Protein AF-A0A956R435-F1 (afdb_monomer)

Solvent-accessible surface area (backbone atoms only — not comparable to full-atom values): 6833 Å²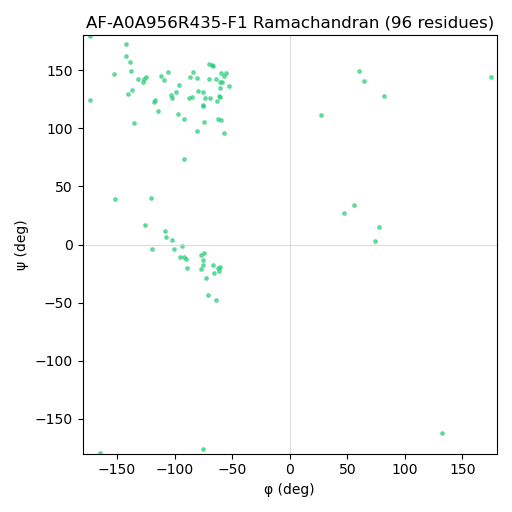 total; per-residue (Å²): 133,91,79,91,85,88,84,87,86,78,93,76,79,82,82,77,78,96,82,81,77,75,72,72,80,72,74,77,78,55,78,91,73,60,81,65,65,49,71,51,72,42,53,49,89,69,93,79,52,44,52,38,55,70,41,80,45,77,48,68,91,71,58,93,86,58,51,91,98,53,84,63,92,64,83,82,61,76,82,61,54,86,73,50,44,70,35,56,18,40,87,75,4,38,36,64,35,108

Foldseek 3Di:
DDDDDDDDDDDDDDDDDPPPDPVVVPPPPPVVPDPDKDKDFDADPDDCRQGDF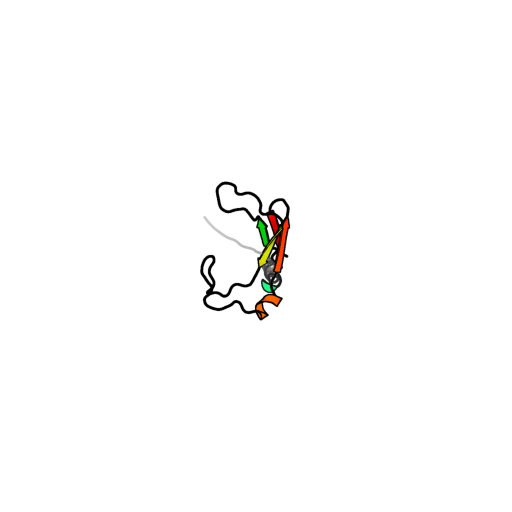FDKDKDFDDDPPDDPPDDDPDDDDPVSCVPIWIWTAHNRRMTITD

pLDDT: mean 71.31, std 19.56, range [36.41, 97.31]

Sequence (98 aa):
MVLLGQARPARAASPAPAEHEQDEQNRADDPASRRVTVRGRIREAGGSRAPVIAATVLIVDAPADVRPGKTARDPLDPSAVDWMLQAESDEDGNFAIP

Secondary structure (DSSP, 8-state):
-------------------SSSSSTTS---GGG----EEEE-B-SSS---B-TTPEEEE----TT--TTS--SSPPPGGGGGG-EEEE--TTSEEEE-

Radius of gyration: 31.27 Å; Cα contacts (8 Å, |Δi|>4): 90; chains: 1; bounding box: 58×42×89 Å

Mean predicted aligned error: 16.41 Å

Structure (mmCIF, N/CA/C/O backbone):
data_AF-A0A956R435-F1
#
_entry.id   AF-A0A956R435-F1
#
loop_
_atom_site.group_PDB
_atom_site.id
_atom_site.type_symbol
_atom_site.label_atom_id
_atom_site.label_alt_id
_atom_site.label_comp_id
_atom_site.label_asym_id
_atom_site.label_entity_id
_atom_site.label_seq_id
_atom_site.pdbx_PDB_ins_code
_atom_site.Cartn_x
_atom_site.Cartn_y
_atom_site.Cartn_z
_atom_site.occupancy
_atom_site.B_iso_or_equiv
_atom_site.auth_seq_id
_atom_site.auth_comp_id
_atom_site.auth_asym_id
_atom_site.auth_atom_id
_atom_site.pdbx_PDB_model_num
ATOM 1 N N . MET A 1 1 ? -40.392 -31.259 -75.418 1.00 36.41 1 MET A N 1
ATOM 2 C CA . MET A 1 1 ? -39.697 -31.960 -76.516 1.00 36.41 1 MET A CA 1
ATOM 3 C C . MET A 1 1 ? -38.887 -30.919 -77.279 1.00 36.41 1 MET A C 1
ATOM 5 O O . MET A 1 1 ? -39.523 -30.043 -77.836 1.00 36.41 1 MET A O 1
ATOM 9 N N . VAL A 1 2 ? -37.543 -31.039 -77.246 1.00 39.03 2 VAL A N 1
ATOM 10 C CA . VAL A 1 2 ? -36.518 -30.406 -78.129 1.00 39.03 2 VAL A CA 1
ATOM 11 C C . VAL A 1 2 ? -36.401 -28.854 -78.063 1.00 39.03 2 VAL A C 1
ATOM 13 O O . VAL A 1 2 ? -37.422 -28.191 -78.042 1.00 39.03 2 VAL A O 1
ATOM 16 N N . LEU A 1 3 ? -35.256 -28.146 -78.103 1.00 40.53 3 LEU A N 1
ATOM 17 C CA . LEU A 1 3 ? -33.801 -28.363 -77.919 1.00 40.53 3 LEU A CA 1
ATOM 18 C C . LEU A 1 3 ? -33.095 -27.015 -78.281 1.00 40.53 3 LEU A C 1
ATOM 20 O O . LEU A 1 3 ? -33.514 -26.414 -79.262 1.00 40.53 3 LEU A O 1
ATOM 24 N N . LEU A 1 4 ? -32.005 -26.630 -77.581 1.00 41.00 4 LEU A N 1
ATOM 25 C CA . LEU A 1 4 ? -30.913 -25.676 -77.964 1.00 41.00 4 LEU A CA 1
ATOM 26 C C . LEU A 1 4 ? -31.284 -24.197 -78.288 1.00 41.00 4 LEU A C 1
ATOM 28 O O . LEU A 1 4 ? -32.350 -23.903 -78.790 1.00 41.00 4 LEU A O 1
ATOM 32 N N . GLY A 1 5 ? -30.447 -23.178 -78.056 1.00 36.56 5 GLY A N 1
ATOM 33 C CA . GLY A 1 5 ? -29.001 -23.162 -77.872 1.00 36.56 5 GLY A CA 1
ATOM 34 C C . GLY A 1 5 ? -28.435 -21.786 -77.463 1.00 36.56 5 GLY A C 1
ATOM 35 O O . GLY A 1 5 ? -29.148 -20.811 -77.257 1.00 36.56 5 GLY A O 1
ATOM 36 N N . GLN A 1 6 ? -27.115 -21.808 -77.294 1.00 51.47 6 GLN A N 1
ATOM 37 C CA . GLN A 1 6 ? -26.179 -20.891 -76.632 1.00 51.47 6 GLN A CA 1
ATOM 38 C C . GLN A 1 6 ? -25.990 -19.513 -77.299 1.00 51.47 6 GLN A C 1
ATOM 40 O O . GLN A 1 6 ? -26.010 -19.437 -78.521 1.00 51.47 6 GLN A O 1
ATOM 45 N N . ALA A 1 7 ? -25.597 -18.494 -76.515 1.00 41.09 7 ALA A N 1
ATOM 46 C CA . ALA A 1 7 ? -24.311 -17.789 -76.695 1.00 41.09 7 ALA A CA 1
ATOM 47 C C . ALA A 1 7 ? -24.023 -16.767 -75.566 1.00 41.09 7 ALA A C 1
ATOM 49 O O . ALA A 1 7 ? -24.799 -15.852 -75.311 1.00 41.09 7 ALA A O 1
ATOM 50 N N . ARG A 1 8 ? -22.858 -16.931 -74.921 1.00 46.34 8 ARG A N 1
ATOM 51 C CA . ARG A 1 8 ? -22.160 -15.976 -74.032 1.00 46.34 8 ARG A CA 1
ATOM 52 C C . ARG A 1 8 ? -21.590 -14.790 -74.829 1.00 46.34 8 ARG A C 1
ATOM 54 O O . ARG A 1 8 ? -21.202 -14.973 -75.980 1.00 46.34 8 ARG A O 1
ATOM 61 N N . PRO A 1 9 ? -21.397 -13.631 -74.183 1.00 51.97 9 PRO A N 1
ATOM 62 C CA . PRO A 1 9 ? -20.034 -13.211 -73.811 1.00 51.97 9 PRO A CA 1
ATOM 63 C C . PRO A 1 9 ? -20.047 -12.519 -72.431 1.00 51.97 9 PRO A C 1
ATOM 65 O O . PRO A 1 9 ? -21.098 -12.268 -71.866 1.00 51.97 9 PRO A O 1
ATOM 68 N N . ALA A 1 10 ? -18.963 -12.153 -71.770 1.00 40.41 10 ALA A N 1
ATOM 69 C CA . ALA A 1 10 ? -17.564 -12.521 -71.787 1.00 40.41 10 ALA A CA 1
ATOM 70 C C . ALA A 1 10 ? -17.093 -12.220 -70.355 1.00 40.41 10 ALA A C 1
ATOM 72 O O . ALA A 1 10 ? -17.581 -11.312 -69.686 1.00 40.41 10 ALA A O 1
ATOM 73 N N . ARG A 1 11 ? -16.159 -13.028 -69.877 1.00 50.34 11 ARG A N 1
ATOM 74 C CA . ARG A 1 11 ? -15.494 -12.894 -68.586 1.00 50.34 11 ARG A CA 1
ATOM 75 C C . ARG A 1 11 ? -14.743 -11.557 -68.511 1.00 50.34 11 ARG A C 1
ATOM 77 O O . ARG A 1 11 ? -13.875 -11.325 -69.343 1.00 50.34 11 ARG A O 1
ATOM 84 N N . ALA A 1 12 ? -14.994 -10.756 -67.478 1.00 41.03 12 ALA A N 1
ATOM 85 C CA . ALA A 1 12 ? -14.073 -9.715 -67.029 1.00 41.03 12 ALA A CA 1
ATOM 86 C C . ALA A 1 12 ? -13.967 -9.768 -65.496 1.00 41.03 12 ALA A C 1
ATOM 88 O O . ALA A 1 12 ? -14.909 -9.452 -64.783 1.00 41.03 12 ALA A O 1
ATOM 89 N N . ALA A 1 13 ? -12.827 -10.305 -65.061 1.00 45.19 13 ALA A N 1
ATOM 90 C CA . ALA A 1 13 ? -12.134 -10.151 -63.783 1.00 45.19 13 ALA A CA 1
ATOM 91 C C . ALA A 1 13 ? -12.934 -9.805 -62.505 1.00 45.19 13 ALA A C 1
ATOM 93 O O . ALA A 1 13 ? -13.304 -8.660 -62.275 1.00 45.19 13 ALA A O 1
ATOM 94 N N . SER A 1 14 ? -13.001 -10.772 -61.583 1.00 50.41 14 SER A N 1
ATOM 95 C CA . SER A 1 14 ? -12.786 -10.474 -60.159 1.00 50.41 14 SER A CA 1
ATOM 96 C C . SER A 1 14 ? -11.311 -10.125 -59.930 1.00 50.41 14 SER A C 1
ATOM 98 O O . SER A 1 14 ? -10.436 -10.775 -60.509 1.00 50.41 14 SER A O 1
ATOM 100 N N . PRO A 1 15 ? -11.040 -9.164 -59.046 1.00 48.41 15 PRO A N 1
ATOM 101 C CA . PRO A 1 15 ? -10.247 -9.437 -57.847 1.00 48.41 15 PRO A CA 1
ATOM 102 C C . PRO A 1 15 ? -11.161 -9.238 -56.626 1.00 48.41 15 PRO A C 1
ATOM 104 O O . PRO A 1 15 ? -11.879 -8.250 -56.538 1.00 48.41 15 PRO A O 1
ATOM 107 N N . ALA A 1 16 ? -11.434 -10.311 -55.888 1.00 51.56 16 ALA A N 1
ATOM 108 C CA . ALA A 1 16 ? -10.738 -10.706 -54.658 1.00 51.56 16 ALA A CA 1
ATOM 109 C C . ALA A 1 16 ? -11.273 -9.920 -53.437 1.00 51.56 16 ALA A C 1
ATOM 111 O O . ALA A 1 16 ? -11.400 -8.699 -53.514 1.00 51.56 16 ALA A O 1
ATOM 112 N N . PRO A 1 17 ? -11.672 -10.617 -52.357 1.00 48.56 17 PRO A N 1
ATOM 113 C CA . PRO A 1 17 ? -12.291 -9.998 -51.195 1.00 48.56 17 PRO A CA 1
ATOM 114 C C . PRO A 1 17 ? -11.288 -9.094 -50.474 1.00 48.56 17 PRO A C 1
ATOM 116 O O . PRO A 1 17 ? -10.079 -9.283 -50.572 1.00 48.56 17 PRO A O 1
ATOM 119 N N . ALA A 1 18 ? -11.805 -8.092 -49.767 1.00 52.34 18 ALA A N 1
ATOM 120 C CA . ALA A 1 18 ? -11.036 -7.276 -48.842 1.00 52.34 18 ALA A CA 1
ATOM 121 C C . ALA A 1 18 ? -10.385 -8.180 -47.779 1.00 52.34 18 ALA A C 1
ATOM 123 O O . ALA A 1 18 ? -11.024 -8.568 -46.806 1.00 52.34 18 ALA A O 1
ATOM 124 N N . GLU A 1 19 ? -9.127 -8.553 -47.995 1.00 50.69 19 GLU A N 1
ATOM 125 C CA . GLU A 1 19 ? -8.331 -9.397 -47.099 1.00 50.69 19 GLU A CA 1
ATOM 126 C C . GLU A 1 19 ? -7.073 -8.656 -46.628 1.00 50.69 19 GLU A C 1
ATOM 128 O O . GLU A 1 19 ? -6.015 -9.252 -46.578 1.00 50.69 19 GLU A O 1
ATOM 133 N N . HIS A 1 20 ? -7.134 -7.356 -46.309 1.00 51.62 20 HIS A N 1
ATOM 134 C CA . HIS A 1 20 ? -5.964 -6.640 -45.762 1.00 51.62 20 HIS A CA 1
ATOM 135 C C . HIS A 1 20 ? -6.320 -5.457 -44.838 1.00 51.62 20 HIS A C 1
ATOM 137 O O . HIS A 1 20 ? -5.659 -4.429 -44.880 1.00 51.62 20 HIS A O 1
ATOM 143 N N . GLU A 1 21 ? -7.341 -5.571 -43.982 1.00 45.28 21 GLU A N 1
ATOM 144 C CA . GLU A 1 21 ? -7.597 -4.541 -42.946 1.00 45.28 21 GLU A CA 1
ATOM 145 C C . GLU A 1 21 ? -7.543 -5.074 -41.503 1.00 45.28 21 GLU A C 1
ATOM 147 O O . GLU A 1 21 ? -7.614 -4.293 -40.562 1.00 45.28 21 GLU A O 1
ATOM 152 N N . GLN A 1 22 ? -7.357 -6.383 -41.285 1.00 50.22 22 GLN A N 1
ATOM 153 C CA . GLN A 1 22 ? -7.367 -6.960 -39.929 1.00 50.22 22 GLN A CA 1
ATOM 154 C C . GLN A 1 22 ? -5.980 -7.127 -39.281 1.00 50.22 22 GLN A C 1
ATOM 156 O O . GLN A 1 22 ? -5.909 -7.344 -38.073 1.00 50.22 22 GLN A O 1
ATOM 161 N N . ASP A 1 23 ? -4.880 -6.968 -4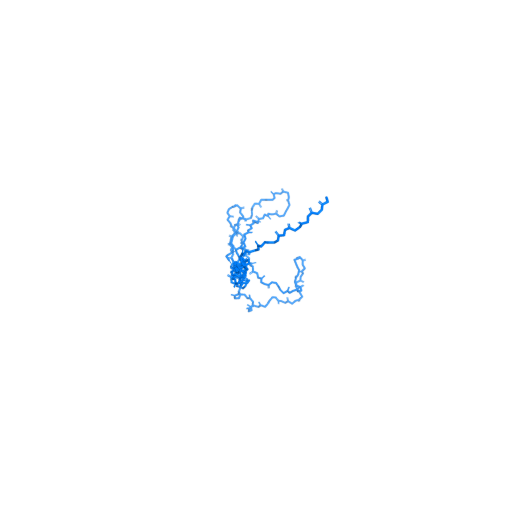0.026 1.00 46.81 23 ASP A N 1
ATOM 162 C CA . ASP A 1 23 ? -3.525 -7.197 -39.491 1.00 46.81 23 ASP A CA 1
ATOM 163 C C . ASP A 1 23 ? -2.855 -5.955 -38.869 1.00 46.81 23 ASP A C 1
ATOM 165 O O . ASP A 1 23 ? -1.859 -6.087 -38.156 1.00 46.81 23 ASP A O 1
ATOM 169 N N . GLU A 1 24 ? -3.392 -4.744 -39.061 1.00 48.50 24 GLU A N 1
ATOM 170 C CA . GLU A 1 24 ? -2.820 -3.527 -38.452 1.00 48.50 24 GLU A CA 1
ATOM 171 C C . GLU A 1 24 ? -3.382 -3.202 -37.063 1.00 48.50 24 GLU A C 1
ATOM 173 O O . GLU A 1 24 ? -2.706 -2.542 -36.274 1.00 48.50 24 GLU A O 1
ATOM 178 N N . GLN A 1 25 ? -4.556 -3.726 -36.690 1.00 49.06 25 GLN A N 1
ATOM 179 C CA . GLN A 1 25 ? -5.083 -3.542 -35.331 1.00 49.06 25 GLN A CA 1
ATOM 180 C C . GLN A 1 25 ? -4.387 -4.418 -34.274 1.00 49.06 25 GLN A C 1
ATOM 182 O O . GLN A 1 25 ? -4.552 -4.158 -33.086 1.00 49.06 25 GLN A O 1
ATOM 187 N N . ASN A 1 26 ? -3.607 -5.429 -34.674 1.00 51.56 26 ASN A N 1
ATOM 188 C CA . ASN A 1 26 ? -3.001 -6.395 -33.747 1.00 51.56 26 ASN A CA 1
ATOM 189 C C . ASN A 1 26 ? -1.479 -6.216 -33.560 1.00 51.56 26 ASN A C 1
ATOM 191 O O . ASN A 1 26 ? -0.828 -7.045 -32.931 1.00 51.56 26 ASN A O 1
ATOM 195 N N . ARG A 1 27 ? -0.878 -5.152 -34.119 1.00 51.97 27 ARG A N 1
ATOM 196 C CA . ARG A 1 27 ? 0.588 -4.954 -34.116 1.00 51.97 27 ARG A CA 1
ATOM 197 C C . ARG A 1 27 ? 1.105 -3.934 -33.092 1.00 51.97 27 ARG A C 1
ATOM 199 O O . ARG A 1 27 ? 2.304 -3.676 -33.059 1.00 51.97 27 ARG A O 1
ATOM 206 N N . ALA A 1 28 ? 0.237 -3.371 -32.251 1.00 50.97 28 ALA A N 1
ATOM 207 C CA . ALA A 1 28 ? 0.612 -2.340 -31.275 1.00 50.97 28 ALA A CA 1
ATOM 208 C C . ALA A 1 28 ? 0.219 -2.656 -29.818 1.00 50.97 28 ALA A C 1
ATOM 210 O O . ALA A 1 28 ? 0.235 -1.758 -28.982 1.00 50.97 28 ALA A O 1
ATOM 211 N N . ASP A 1 29 ? -0.097 -3.910 -29.487 1.00 52.88 29 ASP A N 1
ATOM 212 C CA . ASP A 1 29 ? -0.152 -4.362 -28.090 1.00 52.88 29 ASP A CA 1
ATOM 213 C C . ASP A 1 29 ? 1.232 -4.914 -27.718 1.00 52.88 29 ASP A C 1
ATOM 215 O O . ASP A 1 29 ? 1.463 -6.119 -27.664 1.00 52.88 29 ASP A O 1
ATOM 219 N N . ASP A 1 30 ? 2.201 -4.015 -27.535 1.00 48.94 30 ASP A N 1
ATOM 220 C CA . ASP A 1 30 ? 3.389 -4.343 -26.751 1.00 48.94 30 ASP A CA 1
ATOM 221 C C . ASP A 1 30 ? 2.970 -4.353 -25.269 1.00 48.94 30 ASP A C 1
ATOM 223 O O . ASP A 1 30 ? 2.747 -3.278 -24.695 1.00 48.94 30 ASP A O 1
ATOM 227 N N . PRO A 1 31 ? 2.828 -5.526 -24.618 1.00 51.84 31 PRO A N 1
ATOM 228 C CA . PRO A 1 31 ? 2.389 -5.593 -23.227 1.00 51.84 31 PRO A CA 1
ATOM 229 C C . PRO A 1 31 ? 3.370 -4.890 -22.280 1.00 51.84 31 PRO A C 1
ATOM 231 O O . PRO A 1 31 ? 2.968 -4.496 -21.187 1.00 51.84 31 PRO A O 1
ATOM 234 N N . ALA A 1 32 ? 4.627 -4.688 -22.697 1.00 51.06 32 ALA A N 1
ATOM 235 C CA . ALA A 1 32 ? 5.642 -3.996 -21.908 1.00 51.06 32 ALA A CA 1
ATOM 236 C C . ALA A 1 32 ? 5.448 -2.467 -21.868 1.00 51.06 32 ALA A C 1
ATOM 238 O O . ALA A 1 32 ? 5.982 -1.806 -20.979 1.00 51.06 32 ALA A O 1
ATOM 239 N N . SER A 1 33 ? 4.662 -1.896 -22.788 1.00 53.06 33 SER A N 1
ATOM 240 C CA . SER A 1 33 ? 4.438 -0.446 -22.893 1.00 53.06 33 SER A CA 1
ATOM 241 C C . SER A 1 33 ? 3.114 0.022 -22.273 1.00 53.06 33 SER A C 1
ATOM 243 O O . SER A 1 33 ? 2.841 1.226 -22.200 1.00 53.06 33 SER A O 1
ATOM 245 N N . ARG A 1 34 ? 2.272 -0.899 -21.787 1.00 59.09 34 ARG A N 1
ATOM 246 C CA . ARG A 1 34 ? 1.009 -0.553 -21.129 1.00 59.09 34 ARG A CA 1
ATOM 247 C C . ARG A 1 34 ? 1.280 -0.153 -19.680 1.00 59.09 34 ARG A C 1
ATOM 249 O O . ARG A 1 34 ? 1.382 -1.002 -18.806 1.00 59.09 34 ARG A O 1
ATOM 256 N N . ARG A 1 35 ? 1.369 1.153 -19.410 1.00 69.50 35 ARG A N 1
ATOM 257 C CA . ARG A 1 35 ? 1.372 1.681 -18.033 1.00 69.50 35 ARG A CA 1
ATOM 258 C C . ARG A 1 35 ? 0.044 1.317 -17.364 1.00 69.50 35 ARG A C 1
ATOM 260 O O . ARG A 1 35 ? -1.008 1.828 -17.755 1.00 69.50 35 ARG A O 1
ATOM 267 N N . VAL A 1 36 ? 0.077 0.372 -16.429 1.00 79.88 36 VAL A N 1
ATOM 268 C CA . VAL A 1 36 ? -1.106 -0.099 -15.702 1.00 79.88 36 VAL A CA 1
ATOM 269 C C . VAL A 1 36 ? -1.248 0.717 -14.427 1.00 79.88 36 VAL A C 1
ATOM 271 O O . VAL A 1 36 ? -0.523 0.498 -13.469 1.00 79.88 36 VAL A O 1
ATOM 274 N N . THR A 1 37 ? -2.244 1.602 -14.383 1.00 88.31 37 THR A N 1
ATOM 275 C CA . THR A 1 37 ? -2.593 2.284 -13.135 1.00 88.31 37 THR A CA 1
ATOM 276 C C . THR A 1 37 ? -3.341 1.332 -12.205 1.00 88.31 37 THR A C 1
ATOM 278 O O . THR A 1 37 ? -4.448 0.883 -12.521 1.00 88.31 37 THR A O 1
ATOM 281 N N . VAL A 1 38 ? -2.782 1.074 -11.027 1.00 90.56 38 VAL A N 1
ATOM 282 C CA . VAL A 1 38 ? -3.427 0.304 -9.962 1.00 90.56 38 VAL A CA 1
ATOM 283 C C . VAL A 1 38 ? -4.256 1.247 -9.100 1.00 90.56 38 VAL A C 1
ATOM 285 O O . VAL A 1 38 ? -3.757 2.245 -8.587 1.00 90.56 38 VAL A O 1
ATOM 288 N N . ARG A 1 39 ? -5.543 0.940 -8.929 1.00 95.56 39 ARG A N 1
ATOM 289 C CA . ARG A 1 39 ? -6.462 1.710 -8.080 1.00 95.56 39 ARG A CA 1
ATOM 290 C C . ARG A 1 39 ? -7.100 0.799 -7.053 1.00 95.56 39 ARG A C 1
ATOM 292 O O . ARG A 1 39 ? -7.441 -0.342 -7.364 1.00 95.56 39 ARG A O 1
ATOM 299 N N . GLY A 1 40 ? -7.320 1.315 -5.853 1.00 95.31 40 GLY A N 1
ATOM 300 C CA . GLY A 1 40 ? -7.960 0.543 -4.801 1.00 95.31 40 GLY A CA 1
ATOM 301 C C . GLY A 1 40 ? -8.447 1.393 -3.644 1.00 95.31 40 GLY A C 1
ATOM 302 O O . GLY A 1 40 ? -8.328 2.617 -3.647 1.00 95.31 40 GLY A O 1
ATOM 303 N N . ARG A 1 41 ? -9.021 0.710 -2.652 1.00 95.75 41 ARG A N 1
ATOM 304 C CA . ARG A 1 41 ? -9.496 1.309 -1.408 1.00 95.75 41 ARG A CA 1
ATOM 305 C C . ARG A 1 41 ? -9.107 0.439 -0.222 1.00 95.75 41 ARG A C 1
ATOM 307 O O . ARG A 1 41 ? -9.347 -0.768 -0.245 1.00 95.75 41 ARG A O 1
ATOM 314 N N . ILE A 1 42 ? -8.560 1.058 0.816 1.00 94.50 42 ILE A N 1
ATOM 315 C CA . ILE A 1 42 ? -8.130 0.400 2.047 1.00 94.50 42 ILE A CA 1
ATOM 316 C C . ILE A 1 42 ? -9.212 0.563 3.108 1.00 94.50 42 ILE A C 1
ATOM 318 O O . ILE A 1 42 ? -9.740 1.654 3.333 1.00 94.50 42 ILE A O 1
ATOM 322 N N . ARG A 1 43 ? -9.561 -0.552 3.749 1.00 95.44 43 ARG A N 1
ATOM 323 C CA . ARG A 1 43 ? -10.548 -0.606 4.826 1.00 95.44 43 ARG A CA 1
ATOM 324 C C . ARG A 1 43 ? -10.066 -1.520 5.938 1.00 95.44 43 ARG A C 1
ATOM 326 O O . ARG A 1 43 ? -9.397 -2.516 5.663 1.00 95.44 43 ARG A O 1
ATOM 333 N N . GLU A 1 44 ? -10.461 -1.220 7.169 1.00 93.31 44 GLU A N 1
ATOM 334 C CA . GLU A 1 44 ? -10.223 -2.112 8.303 1.00 93.31 44 GLU A CA 1
ATOM 335 C C . GLU A 1 44 ? -10.875 -3.483 8.082 1.00 93.31 44 GLU A C 1
ATOM 337 O O . GLU A 1 44 ? -12.012 -3.596 7.604 1.00 93.31 44 GLU A O 1
ATOM 342 N N . ALA A 1 45 ? -10.170 -4.542 8.477 1.00 86.44 45 ALA A N 1
ATOM 343 C CA . ALA A 1 45 ? -10.747 -5.876 8.533 1.00 86.44 45 ALA A CA 1
ATOM 344 C C . ALA A 1 45 ? -11.709 -5.976 9.733 1.00 86.44 45 ALA A C 1
ATOM 346 O O . ALA A 1 45 ? -11.327 -5.688 10.863 1.00 86.44 45 ALA A O 1
ATOM 347 N N . GLY A 1 46 ? -12.957 -6.397 9.501 1.00 84.94 46 GLY A N 1
ATOM 348 C CA . GLY A 1 46 ? -13.965 -6.578 10.553 1.00 84.94 46 GLY A CA 1
ATOM 349 C C . GLY A 1 46 ? -15.320 -5.949 10.223 1.00 84.94 46 GLY A C 1
ATOM 350 O O . GLY A 1 46 ? -15.628 -5.675 9.062 1.00 84.94 46 GLY A O 1
ATOM 351 N N . GLY A 1 47 ? -16.153 -5.754 11.251 1.00 79.19 47 GLY A N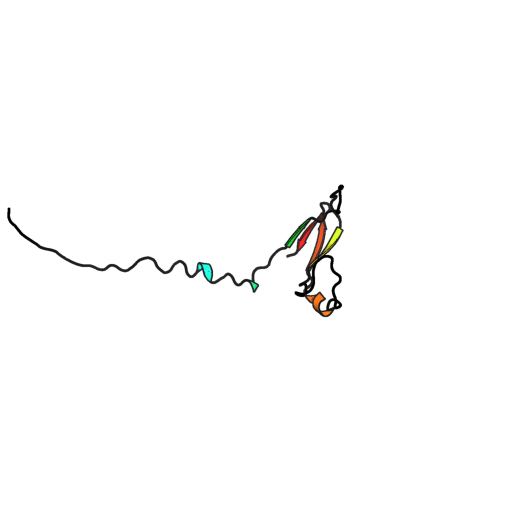 1
ATOM 352 C CA . GLY A 1 47 ? -17.520 -5.232 11.103 1.00 79.19 47 GLY A CA 1
ATOM 353 C C . GLY A 1 47 ? -17.599 -3.739 10.761 1.00 79.19 47 GLY A C 1
ATOM 354 O O . GLY A 1 47 ? -18.532 -3.333 10.079 1.00 79.19 47 GLY A O 1
ATOM 355 N N . SER A 1 48 ? -16.606 -2.949 11.186 1.00 86.81 48 SER A N 1
ATOM 356 C CA . SER A 1 48 ? -16.507 -1.499 10.945 1.00 86.81 48 SER A CA 1
ATOM 357 C C . SER A 1 48 ? -16.361 -1.171 9.452 1.00 86.81 48 SER A C 1
ATOM 359 O O . SER A 1 48 ? -17.085 -0.328 8.924 1.00 86.81 48 SER A O 1
ATOM 361 N N . ARG A 1 49 ? -15.444 -1.865 8.754 1.00 88.94 49 ARG A N 1
ATOM 362 C CA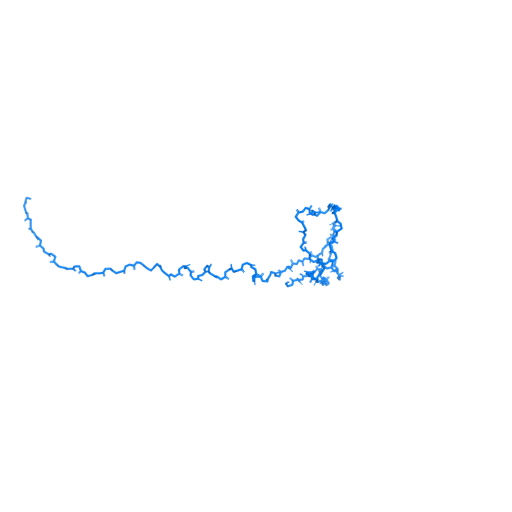 . ARG A 1 49 ? -15.042 -1.568 7.364 1.00 88.94 49 ARG A CA 1
ATOM 363 C C . ARG A 1 49 ? -14.742 -0.077 7.120 1.00 88.94 49 ARG A C 1
ATOM 365 O O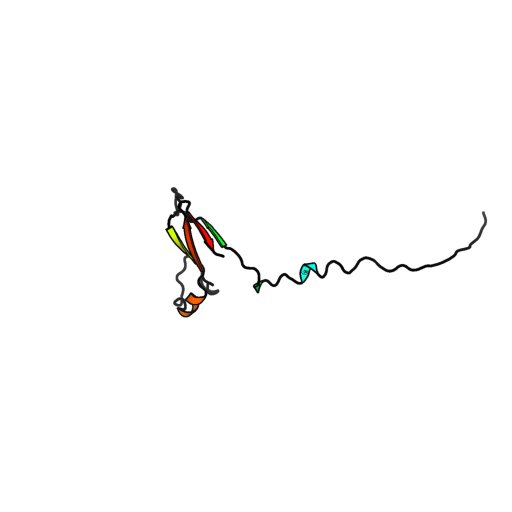 . ARG A 1 49 ? -14.894 0.388 5.986 1.00 88.94 49 ARG A O 1
ATOM 372 N N . ALA A 1 50 ? -14.331 0.653 8.160 1.00 93.75 50 ALA A N 1
ATOM 373 C CA . ALA A 1 50 ? -13.972 2.060 8.076 1.00 93.75 50 ALA A CA 1
ATOM 374 C C . ALA A 1 50 ? -12.814 2.273 7.087 1.00 93.75 50 ALA A C 1
ATOM 376 O O . ALA A 1 50 ? -11.975 1.376 6.929 1.00 93.75 50 ALA A O 1
ATOM 377 N N . PRO A 1 51 ? -12.777 3.424 6.391 1.00 95.19 51 PRO A N 1
ATOM 378 C CA . PRO A 1 51 ? -11.652 3.777 5.540 1.00 95.19 51 PRO A CA 1
ATOM 379 C C . PRO A 1 51 ? -10.382 3.947 6.372 1.00 95.19 51 PRO A C 1
ATOM 381 O O . PRO A 1 51 ? -10.427 4.479 7.481 1.00 95.19 51 PRO A O 1
ATOM 384 N N . VAL A 1 52 ? -9.251 3.509 5.822 1.00 94.38 52 VAL A N 1
ATOM 385 C CA . VAL A 1 52 ? -7.943 3.776 6.427 1.00 94.38 52 VAL A CA 1
ATOM 386 C C . VAL A 1 52 ? -7.341 4.993 5.737 1.00 94.38 52 VAL A C 1
ATOM 388 O O . VAL A 1 52 ? -7.023 4.939 4.549 1.00 94.38 52 VAL A O 1
ATOM 391 N N . ILE A 1 53 ? -7.226 6.083 6.489 1.00 95.56 53 ILE A N 1
ATOM 392 C CA . ILE A 1 53 ? -6.734 7.381 6.019 1.00 95.56 53 ILE A CA 1
ATOM 393 C C . ILE A 1 53 ? -5.208 7.419 6.127 1.00 95.56 53 ILE A C 1
ATOM 395 O O . ILE A 1 53 ? -4.659 6.880 7.091 1.00 95.56 53 ILE A O 1
ATOM 399 N N . ALA A 1 54 ? -4.543 8.071 5.168 1.00 94.00 54 ALA A N 1
ATOM 400 C CA . ALA A 1 54 ? -3.096 8.295 5.165 1.00 94.00 54 ALA A CA 1
ATOM 401 C C . ALA A 1 54 ? -2.268 6.998 5.279 1.00 94.00 54 ALA A C 1
ATOM 403 O O . ALA A 1 54 ? -1.212 6.951 5.911 1.00 94.00 54 ALA A O 1
ATOM 404 N N . ALA A 1 55 ? -2.766 5.908 4.694 1.00 94.50 55 ALA A N 1
ATOM 405 C CA . ALA A 1 55 ? -2.053 4.643 4.649 1.00 94.50 55 ALA A CA 1
ATOM 406 C C . ALA A 1 55 ? -1.087 4.620 3.465 1.00 94.50 55 ALA A C 1
ATOM 408 O O . ALA A 1 55 ? -1.493 4.794 2.314 1.00 94.50 55 ALA A O 1
ATOM 409 N N . THR A 1 56 ? 0.179 4.320 3.744 1.00 94.12 56 THR A N 1
ATOM 410 C CA . THR A 1 56 ? 1.192 4.114 2.709 1.00 94.12 56 THR A CA 1
ATOM 411 C C . THR A 1 56 ? 1.009 2.756 2.037 1.00 94.12 56 THR A C 1
ATOM 413 O O . THR A 1 56 ? 1.117 1.708 2.677 1.00 94.12 56 THR A O 1
ATOM 416 N N . VAL A 1 57 ? 0.778 2.775 0.728 1.00 90.50 57 VAL A N 1
ATOM 417 C CA . VAL A 1 57 ? 0.723 1.599 -0.141 1.00 90.50 57 VAL A CA 1
ATOM 418 C C . VAL A 1 57 ? 2.026 1.500 -0.911 1.00 90.50 57 VAL A C 1
ATOM 420 O O . VAL A 1 57 ? 2.409 2.443 -1.598 1.00 90.50 57 VAL A O 1
ATOM 423 N N . LEU A 1 58 ? 2.677 0.343 -0.817 1.00 87.69 58 LEU A N 1
ATOM 424 C CA . LEU A 1 58 ? 3.889 0.011 -1.558 1.00 87.69 58 LEU A CA 1
ATOM 425 C C . LEU A 1 58 ? 3.580 -1.180 -2.464 1.00 87.69 58 LEU A C 1
ATOM 427 O O . LEU A 1 58 ? 3.113 -2.216 -1.983 1.00 87.69 58 LEU A O 1
ATOM 431 N N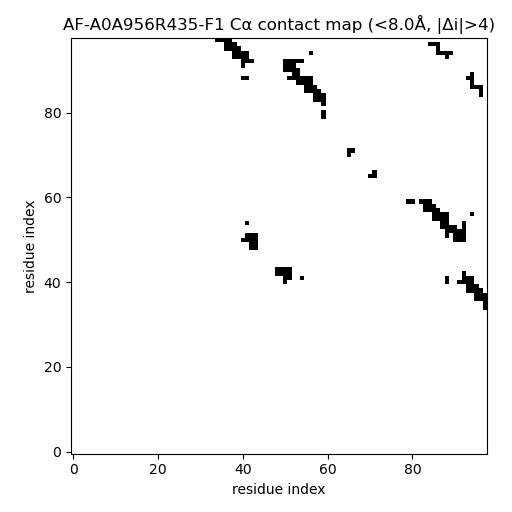 . ILE A 1 59 ? 3.816 -1.032 -3.765 1.00 84.25 59 ILE A N 1
ATOM 432 C CA . ILE A 1 59 ? 3.730 -2.124 -4.733 1.00 84.25 59 ILE A CA 1
ATOM 433 C C . ILE A 1 59 ? 5.138 -2.565 -5.078 1.00 84.25 59 ILE A C 1
ATOM 435 O O . ILE A 1 59 ? 5.991 -1.757 -5.445 1.00 84.25 59 ILE A O 1
ATOM 439 N N . VAL A 1 60 ? 5.333 -3.874 -4.955 1.00 79.69 60 VAL A N 1
ATOM 440 C CA . VAL A 1 60 ? 6.570 -4.554 -5.285 1.00 79.69 60 VAL A CA 1
ATOM 441 C C . VAL A 1 60 ? 6.282 -5.789 -6.143 1.00 79.69 60 VAL A C 1
ATOM 443 O O . VAL A 1 60 ? 5.298 -6.487 -5.892 1.00 79.69 60 VAL A O 1
ATOM 446 N N . ASP A 1 61 ? 7.142 -6.084 -7.118 1.00 76.62 61 ASP A N 1
ATOM 447 C CA . ASP A 1 61 ? 7.216 -7.389 -7.764 1.00 76.62 61 ASP A CA 1
ATOM 448 C C . ASP A 1 61 ? 7.530 -8.457 -6.716 1.00 76.62 61 ASP A C 1
ATOM 450 O O . ASP A 1 61 ? 8.626 -8.563 -6.163 1.00 76.62 61 ASP A O 1
ATOM 454 N N . ALA A 1 62 ? 6.515 -9.254 -6.403 1.00 74.38 62 ALA A N 1
ATOM 455 C CA . ALA A 1 62 ? 6.669 -10.373 -5.498 1.00 74.38 62 ALA A CA 1
ATOM 456 C C . ALA A 1 62 ? 7.404 -11.522 -6.216 1.00 74.38 62 ALA A C 1
ATOM 458 O O . ALA A 1 62 ? 6.982 -11.925 -7.306 1.00 74.38 62 ALA A O 1
ATOM 459 N N . PRO A 1 63 ? 8.445 -12.113 -5.601 1.00 74.06 63 PRO A N 1
ATOM 460 C CA . PRO A 1 63 ? 9.014 -13.370 -6.071 1.00 74.06 63 PRO A CA 1
ATOM 461 C C . PRO A 1 63 ? 7.939 -14.463 -6.174 1.00 74.06 63 PRO A C 1
ATOM 463 O O . PRO A 1 63 ? 6.994 -14.500 -5.383 1.00 74.06 63 PRO A O 1
ATOM 466 N N . ALA A 1 64 ? 8.079 -15.377 -7.139 1.00 77.69 64 ALA A N 1
ATOM 467 C CA . ALA A 1 64 ? 7.049 -16.376 -7.463 1.00 77.69 64 ALA A CA 1
ATOM 468 C C . ALA A 1 64 ? 6.691 -17.329 -6.300 1.00 77.69 64 ALA A C 1
ATOM 470 O O . ALA A 1 64 ? 5.643 -17.982 -6.317 1.00 77.69 64 ALA A O 1
ATOM 471 N N . ASP A 1 65 ? 7.558 -17.440 -5.298 1.00 75.19 65 ASP A N 1
ATOM 472 C CA . ASP A 1 65 ? 7.390 -18.269 -4.108 1.00 75.19 65 ASP A CA 1
ATOM 473 C C . ASP A 1 65 ? 6.736 -17.529 -2.924 1.00 75.19 65 ASP A C 1
ATOM 475 O O . ASP A 1 65 ? 6.290 -18.178 -1.967 1.00 75.19 65 ASP A O 1
ATOM 479 N N . VAL A 1 66 ? 6.593 -16.201 -2.996 1.00 75.75 66 VAL A N 1
ATOM 480 C CA . VAL A 1 66 ? 5.944 -15.390 -1.960 1.00 75.75 66 VAL A CA 1
ATOM 481 C C . VAL A 1 66 ? 4.426 -15.477 -2.094 1.00 75.75 66 VAL A C 1
ATOM 483 O O . VAL A 1 66 ? 3.844 -15.314 -3.166 1.00 75.75 66 VAL A O 1
ATOM 486 N N . ARG A 1 67 ? 3.746 -15.732 -0.969 1.00 78.56 67 ARG A N 1
ATOM 487 C CA . ARG A 1 67 ? 2.279 -15.752 -0.900 1.00 78.56 67 ARG A CA 1
ATOM 488 C C . ARG A 1 67 ? 1.765 -14.827 0.200 1.00 78.56 67 ARG A C 1
ATOM 490 O O . ARG A 1 67 ? 2.351 -14.816 1.283 1.00 78.56 67 ARG A O 1
ATOM 497 N N . PRO A 1 68 ? 0.633 -14.133 -0.021 1.00 77.06 68 PRO A N 1
ATOM 498 C CA . PRO A 1 68 ? 0.002 -13.325 1.015 1.00 77.06 68 PRO A CA 1
ATOM 499 C C . PRO A 1 68 ? -0.249 -14.126 2.299 1.00 77.06 68 PRO A C 1
ATOM 501 O O . PRO A 1 68 ? -0.699 -15.273 2.250 1.00 77.06 68 PRO A O 1
ATOM 504 N N . GLY A 1 69 ? 0.046 -13.518 3.449 1.00 77.06 69 GLY A N 1
ATOM 505 C CA . GLY A 1 69 ? -0.176 -14.116 4.770 1.00 77.06 69 GLY A CA 1
ATOM 506 C C . GLY A 1 69 ? 0.803 -15.229 5.163 1.00 77.06 69 GLY A C 1
ATOM 507 O O . GLY A 1 69 ? 0.646 -15.811 6.235 1.00 77.06 69 GLY A O 1
ATOM 508 N N . LYS A 1 70 ? 1.809 -15.534 4.336 1.00 78.75 70 LYS A N 1
ATOM 509 C CA . LYS A 1 70 ? 2.915 -16.426 4.700 1.00 78.75 70 LYS A CA 1
ATOM 510 C C . LYS A 1 70 ? 4.200 -15.629 4.863 1.00 78.75 70 LYS A C 1
ATOM 512 O O . LYS A 1 70 ? 4.475 -14.726 4.080 1.00 78.75 70 LYS A O 1
ATOM 517 N N . THR A 1 71 ? 5.001 -16.002 5.855 1.00 76.19 71 THR A N 1
ATOM 518 C CA . THR A 1 71 ? 6.355 -15.468 6.011 1.00 76.19 71 THR A CA 1
ATOM 519 C C . THR A 1 71 ? 7.184 -15.838 4.784 1.00 76.19 71 THR A C 1
ATOM 521 O O . THR A 1 71 ? 7.229 -17.013 4.406 1.00 76.19 71 THR A O 1
ATOM 524 N N . ALA A 1 72 ? 7.819 -14.844 4.160 1.00 71.44 72 ALA A N 1
ATOM 525 C CA . ALA A 1 72 ? 8.808 -15.081 3.116 1.00 71.44 72 ALA A CA 1
ATOM 526 C C . ALA A 1 72 ? 9.976 -15.896 3.695 1.00 71.44 72 ALA A C 1
ATOM 528 O O . ALA A 1 72 ? 10.363 -15.690 4.847 1.00 71.44 72 ALA A O 1
ATOM 529 N N . ARG A 1 73 ? 10.498 -16.860 2.930 1.00 74.25 73 ARG A N 1
ATOM 530 C CA . ARG A 1 73 ? 11.634 -17.680 3.381 1.00 74.25 73 ARG A CA 1
ATOM 531 C C . ARG A 1 73 ? 12.922 -16.873 3.415 1.00 74.25 73 ARG A C 1
ATOM 533 O O . ARG A 1 73 ? 13.658 -16.963 4.393 1.00 74.25 73 ARG A O 1
ATOM 540 N N . ASP A 1 74 ? 13.136 -16.088 2.369 1.00 76.75 74 ASP A N 1
ATOM 541 C CA . ASP A 1 74 ? 14.302 -15.238 2.209 1.00 76.75 74 ASP A CA 1
ATOM 542 C C . ASP A 1 74 ? 13.929 -13.766 2.449 1.00 76.75 74 ASP A C 1
ATOM 544 O O . ASP A 1 74 ? 12.786 -13.364 2.192 1.00 76.75 74 ASP A O 1
ATOM 548 N N . PRO A 1 75 ? 14.860 -12.948 2.970 1.00 75.25 75 PRO A N 1
ATOM 549 C CA . PRO A 1 75 ? 14.671 -11.507 3.049 1.00 75.25 75 PRO A CA 1
ATOM 550 C C . PRO A 1 75 ? 14.388 -10.904 1.668 1.00 75.25 75 PRO A C 1
ATOM 552 O O . PRO A 1 75 ? 14.960 -11.334 0.668 1.00 75.25 75 PRO A O 1
ATOM 555 N N . LEU A 1 76 ? 13.535 -9.877 1.625 1.00 70.19 76 LEU A N 1
ATOM 556 C CA . LEU A 1 76 ? 13.355 -9.062 0.424 1.00 70.19 76 LEU A CA 1
ATOM 557 C C . LEU A 1 76 ? 14.688 -8.402 0.048 1.00 70.19 76 LEU A C 1
ATOM 559 O O . LEU A 1 76 ? 15.384 -7.867 0.914 1.00 70.19 76 LEU A O 1
ATOM 563 N N . ASP A 1 77 ? 15.029 -8.448 -1.238 1.00 71.19 77 ASP A N 1
ATOM 564 C CA . ASP A 1 77 ? 16.239 -7.830 -1.773 1.00 71.19 77 ASP A CA 1
ATOM 565 C C . ASP A 1 77 ? 16.176 -6.296 -1.586 1.00 71.19 77 ASP A C 1
ATOM 567 O O . ASP A 1 77 ? 15.229 -5.662 -2.043 1.00 71.19 77 ASP A O 1
ATOM 571 N N . PRO A 1 78 ? 17.140 -5.643 -0.920 1.00 66.19 78 PRO A N 1
ATOM 572 C CA . PRO A 1 78 ? 17.148 -4.184 -0.806 1.00 66.19 78 PRO A CA 1
ATOM 573 C C . PRO A 1 78 ? 17.354 -3.475 -2.154 1.00 66.19 78 PRO A C 1
ATOM 575 O O . PRO A 1 78 ? 16.908 -2.342 -2.314 1.00 66.19 78 PRO A O 1
ATOM 578 N N . SER A 1 79 ? 17.982 -4.124 -3.139 1.00 67.38 79 SER A N 1
ATOM 579 C CA . SER A 1 79 ? 18.113 -3.599 -4.505 1.00 67.38 79 SER A CA 1
ATOM 580 C C . SER A 1 79 ? 16.826 -3.749 -5.323 1.00 67.38 79 SER A C 1
ATOM 582 O O . SER A 1 79 ? 16.698 -3.149 -6.387 1.00 67.38 79 SER A O 1
ATOM 584 N N . ALA A 1 80 ? 15.833 -4.481 -4.807 1.00 61.72 80 ALA A N 1
ATOM 585 C CA . ALA A 1 80 ? 14.485 -4.502 -5.363 1.00 61.72 80 ALA A CA 1
ATOM 586 C C . ALA A 1 80 ? 13.675 -3.223 -5.060 1.00 61.72 80 ALA A C 1
ATOM 588 O O . ALA A 1 80 ? 12.574 -3.037 -5.565 1.00 61.72 80 ALA A O 1
ATOM 589 N N . VAL A 1 81 ? 14.192 -2.318 -4.227 1.00 56.53 81 VAL A N 1
ATOM 590 C CA . VAL A 1 81 ? 13.454 -1.122 -3.795 1.00 56.53 81 VAL A CA 1
ATOM 591 C C . VAL A 1 81 ? 13.416 -0.035 -4.880 1.00 56.53 81 VAL A C 1
ATOM 593 O O . VAL A 1 81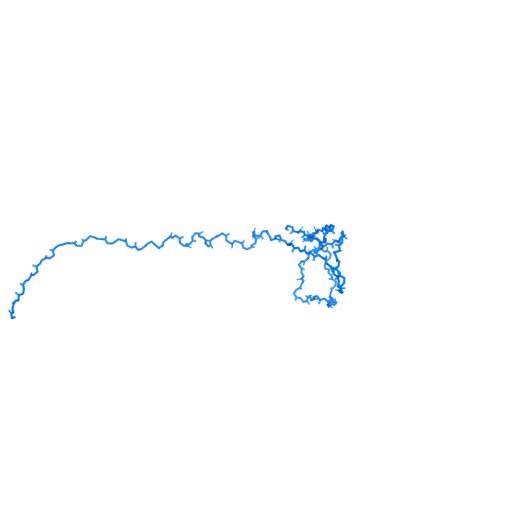 ? 12.492 0.775 -4.886 1.00 56.53 81 VAL A O 1
ATOM 596 N N . ASP A 1 82 ? 14.339 -0.047 -5.847 1.00 55.91 82 ASP A N 1
ATOM 597 C CA . ASP A 1 82 ? 14.420 0.977 -6.905 1.00 55.91 82 ASP A CA 1
ATOM 598 C C . ASP A 1 82 ? 13.225 0.967 -7.880 1.00 55.91 82 ASP A C 1
ATOM 600 O O . ASP A 1 82 ? 12.983 1.949 -8.582 1.00 55.91 82 ASP A O 1
ATOM 604 N N . TRP A 1 83 ? 12.451 -0.120 -7.917 1.00 65.44 83 TRP A N 1
ATOM 605 C CA . TRP A 1 83 ? 11.237 -0.261 -8.732 1.00 65.44 83 TRP A CA 1
ATOM 606 C C . TRP A 1 83 ? 9.944 -0.251 -7.904 1.00 65.44 83 TRP A C 1
ATOM 608 O O . TRP A 1 83 ? 8.863 -0.552 -8.413 1.00 65.44 83 TRP A O 1
ATOM 618 N N . MET A 1 84 ? 10.034 0.114 -6.625 1.00 75.38 84 MET A N 1
ATOM 619 C CA . MET A 1 84 ? 8.886 0.221 -5.734 1.00 75.38 84 MET A CA 1
ATOM 620 C C . MET A 1 84 ? 8.002 1.404 -6.130 1.00 75.38 84 MET A C 1
ATOM 622 O O . MET A 1 84 ? 8.451 2.549 -6.195 1.00 75.38 84 MET A O 1
ATOM 626 N N . LEU A 1 85 ? 6.716 1.138 -6.346 1.00 85.00 85 LEU A N 1
ATOM 627 C CA . LEU A 1 85 ? 5.731 2.193 -6.551 1.00 85.00 85 LEU A CA 1
ATOM 628 C C . LEU A 1 85 ? 5.020 2.495 -5.234 1.00 85.00 85 LEU A C 1
ATOM 630 O O . LEU A 1 85 ? 4.640 1.578 -4.505 1.00 85.00 85 LEU A O 1
ATOM 634 N N . GLN A 1 86 ? 4.817 3.778 -4.943 1.00 88.94 86 GLN A N 1
ATOM 635 C CA . GLN A 1 86 ? 4.227 4.232 -3.688 1.00 88.94 86 GLN A CA 1
ATOM 636 C C . GLN A 1 86 ? 3.046 5.174 -3.930 1.00 88.94 86 GLN A C 1
ATOM 638 O O . GLN A 1 86 ? 3.109 6.059 -4.782 1.00 88.94 86 GLN A O 1
ATOM 643 N N . ALA A 1 87 ? 1.995 5.017 -3.127 1.00 93.06 87 ALA A N 1
ATOM 644 C CA . ALA A 1 87 ? 0.936 6.010 -2.967 1.00 93.06 87 ALA A CA 1
ATOM 645 C C . ALA A 1 87 ? 0.471 6.071 -1.511 1.00 93.06 87 ALA A C 1
ATOM 647 O O . ALA 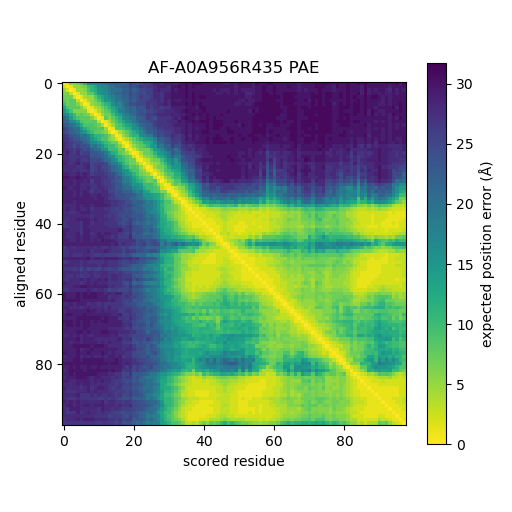A 1 87 ? 0.699 5.149 -0.731 1.00 93.06 87 ALA A O 1
ATOM 648 N N . GLU A 1 88 ? -0.211 7.153 -1.164 1.00 96.56 88 GLU A N 1
ATOM 649 C CA . GLU A 1 88 ? -0.895 7.313 0.116 1.00 96.56 88 GLU A CA 1
ATOM 650 C C . GLU A 1 88 ? -2.410 7.322 -0.115 1.00 96.56 88 GLU A C 1
ATOM 652 O O . GLU A 1 88 ? -2.874 7.792 -1.159 1.00 96.56 88 GLU A O 1
ATOM 657 N N . SER A 1 89 ? -3.176 6.761 0.823 1.00 96.50 89 SER A N 1
ATOM 658 C CA . SER A 1 89 ? -4.635 6.786 0.751 1.00 96.50 89 SER A CA 1
ATOM 659 C C . SER A 1 89 ? -5.240 8.115 1.218 1.00 96.50 89 SER A C 1
ATOM 661 O O . SER A 1 89 ? -4.783 8.715 2.190 1.00 96.50 89 SER A O 1
ATOM 663 N N . ASP A 1 90 ? -6.311 8.543 0.550 1.00 96.69 90 ASP A N 1
ATOM 664 C CA . ASP A 1 90 ? -7.079 9.744 0.899 1.00 96.69 90 ASP A CA 1
ATOM 665 C C . ASP A 1 90 ? -7.986 9.555 2.141 1.00 96.69 90 ASP A C 1
ATOM 667 O O . ASP A 1 90 ? -7.983 8.509 2.797 1.00 96.69 90 ASP A O 1
ATOM 671 N N . GLU A 1 91 ? -8.787 10.575 2.471 1.00 96.62 91 GLU A N 1
ATOM 672 C CA . GLU A 1 91 ? -9.742 10.569 3.598 1.00 96.62 91 GLU A CA 1
ATOM 673 C C . GLU A 1 91 ? -10.831 9.483 3.479 1.00 96.62 91 GLU A C 1
ATOM 675 O O . GLU A 1 91 ? -11.391 9.031 4.479 1.00 96.62 91 GLU A O 1
ATOM 680 N N . ASP A 1 92 ? -11.103 9.012 2.262 1.00 95.50 92 ASP A N 1
ATOM 681 C CA . ASP A 1 92 ? -12.027 7.917 1.967 1.00 95.50 92 ASP A CA 1
ATOM 682 C C . ASP A 1 92 ? -11.319 6.549 1.887 1.00 95.50 92 ASP A C 1
ATOM 684 O O . ASP A 1 92 ? -11.967 5.502 1.699 1.00 95.50 92 ASP A O 1
ATOM 688 N N . GLY A 1 93 ? -9.998 6.536 2.067 1.00 95.81 93 GLY A N 1
ATOM 689 C CA . GLY A 1 93 ? -9.122 5.378 1.983 1.00 95.81 93 GLY A CA 1
ATOM 690 C C . GLY A 1 93 ? -8.795 4.944 0.554 1.00 95.81 93 GLY A C 1
ATOM 691 O O . GLY A 1 93 ? -8.349 3.810 0.369 1.00 95.81 93 GLY A O 1
ATOM 692 N N . ASN A 1 94 ? -9.046 5.764 -0.468 1.00 97.31 94 ASN A N 1
ATOM 693 C CA . ASN A 1 94 ? -8.724 5.432 -1.858 1.00 97.31 94 ASN A CA 1
ATOM 694 C C . ASN A 1 94 ? -7.267 5.756 -2.188 1.00 97.31 94 ASN A C 1
ATOM 696 O O . ASN A 1 94 ? -6.715 6.729 -1.689 1.00 97.31 94 ASN A O 1
ATOM 700 N N . PHE A 1 95 ? -6.670 4.973 -3.085 1.00 95.75 95 PHE A N 1
ATOM 701 C CA . PHE A 1 95 ? -5.331 5.222 -3.616 1.00 95.75 95 PHE A CA 1
ATOM 702 C C . PHE A 1 95 ? -5.275 4.953 -5.125 1.00 95.75 95 PHE A C 1
ATOM 704 O O . PHE A 1 95 ? -6.064 4.170 -5.673 1.00 95.75 95 PHE A O 1
ATOM 711 N N . ALA A 1 96 ? -4.302 5.573 -5.789 1.00 95.06 96 ALA A N 1
ATOM 712 C CA . ALA A 1 96 ? -3.964 5.307 -7.179 1.00 95.06 96 ALA A CA 1
ATOM 713 C C . ALA A 1 96 ? -2.443 5.338 -7.367 1.00 95.06 96 ALA A C 1
ATOM 715 O O . ALA A 1 96 ? -1.792 6.298 -6.965 1.00 95.06 96 ALA A O 1
ATOM 716 N N . ILE A 1 97 ? -1.902 4.295 -7.990 1.00 89.81 97 ILE A N 1
ATOM 717 C CA . ILE A 1 97 ? -0.485 4.145 -8.324 1.00 89.81 97 ILE A CA 1
ATOM 718 C C . ILE A 1 97 ? -0.375 4.057 -9.855 1.00 89.81 97 ILE A C 1
ATOM 720 O O . ILE A 1 97 ? -1.071 3.218 -10.432 1.00 89.81 97 ILE A O 1
ATOM 724 N N . PRO A 1 98 ? 0.396 4.940 -10.515 1.00 82.88 98 PRO A N 1
ATOM 725 C CA . PRO A 1 98 ? 0.501 5.002 -11.974 1.00 82.88 98 PRO A CA 1
ATOM 726 C C . PRO A 1 98 ? 1.260 3.831 -12.601 1.00 82.88 98 PRO A C 1
ATOM 728 O O . PRO A 1 98 ? 2.164 3.283 -11.936 1.00 82.88 98 PRO A O 1
#

Nearest PDB structures (foldseek):
  3qec-assembly1_A  TM=6.887E-01  e=7.490E-01  Pseudomonas aeruginosa